Protein AF-A0A8T5AMZ6-F1 (afdb_monomer_lite)

Radius of gyration: 29.77 Å; chains: 1; bounding box: 49×39×86 Å

Structure (mmCIF, N/CA/C/O backbone):
data_AF-A0A8T5AMZ6-F1
#
_entry.id   AF-A0A8T5AMZ6-F1
#
loop_
_atom_site.group_PDB
_atom_site.id
_atom_site.type_symbol
_atom_site.label_atom_id
_atom_site.label_alt_id
_atom_site.label_comp_id
_atom_site.label_asym_id
_atom_site.label_entity_id
_atom_site.label_seq_id
_atom_site.pdbx_PDB_ins_code
_atom_site.Cartn_x
_atom_site.Cartn_y
_atom_site.Cartn_z
_atom_site.occupancy
_atom_site.B_iso_or_equiv
_atom_site.auth_seq_id
_atom_site.auth_comp_id
_atom_site.auth_asym_id
_atom_site.auth_atom_id
_atom_site.pdbx_PDB_model_num
ATOM 1 N N . MET A 1 1 ? -10.760 -28.603 8.103 1.00 40.19 1 MET A N 1
ATOM 2 C CA . MET A 1 1 ? -10.916 -27.131 8.075 1.00 40.19 1 MET A CA 1
ATOM 3 C C . MET A 1 1 ? -9.890 -26.556 7.105 1.00 40.19 1 MET A C 1
ATOM 5 O O . MET A 1 1 ? -8.742 -26.360 7.480 1.00 40.19 1 MET A O 1
ATOM 9 N N . THR A 1 2 ? -10.247 -26.360 5.837 1.00 45.84 2 THR A N 1
ATOM 10 C CA . THR A 1 2 ? -9.345 -25.751 4.847 1.00 45.84 2 THR A CA 1
ATOM 11 C C . THR A 1 2 ? -9.353 -24.241 5.053 1.00 45.84 2 THR A C 1
ATOM 13 O O . THR A 1 2 ? -10.217 -23.537 4.534 1.00 45.84 2 THR A O 1
ATOM 16 N N . LYS A 1 3 ? -8.425 -23.744 5.878 1.00 55.09 3 LYS A N 1
ATOM 17 C CA . LYS A 1 3 ? -8.148 -22.310 6.008 1.00 55.09 3 LYS A CA 1
ATOM 18 C C . LYS A 1 3 ? -7.871 -21.779 4.601 1.00 55.09 3 LYS A C 1
ATOM 20 O O . LYS A 1 3 ? -6.942 -22.251 3.951 1.00 55.09 3 LYS A O 1
ATOM 25 N N . ALA A 1 4 ? -8.702 -20.861 4.114 1.00 57.88 4 ALA A N 1
ATOM 26 C CA . ALA A 1 4 ? -8.501 -2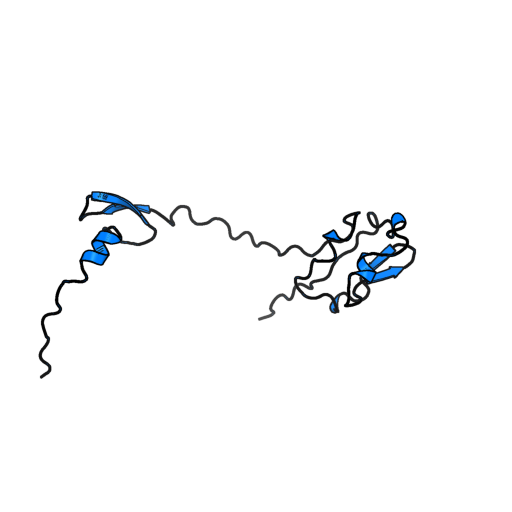0.225 2.821 1.00 57.88 4 ALA A CA 1
ATOM 27 C C . ALA A 1 4 ? -7.203 -19.404 2.876 1.00 57.88 4 ALA A C 1
ATOM 29 O O . ALA A 1 4 ? -7.184 -18.264 3.335 1.00 57.88 4 ALA A O 1
ATOM 30 N N . CYS A 1 5 ? -6.090 -20.014 2.472 1.00 59.44 5 CYS A N 1
ATOM 31 C CA . CYS A 1 5 ? -4.843 -19.316 2.210 1.00 59.44 5 CYS A CA 1
ATOM 32 C C . CYS A 1 5 ? -4.995 -18.614 0.862 1.00 59.44 5 CYS A C 1
ATOM 34 O O . CYS A 1 5 ? -4.591 -19.145 -0.170 1.00 59.44 5 CYS A O 1
ATOM 36 N N . THR A 1 6 ? -5.629 -17.442 0.859 1.00 69.38 6 THR A N 1
ATOM 37 C CA . THR A 1 6 ? -5.620 -16.579 -0.322 1.00 69.38 6 THR A CA 1
ATOM 38 C C . THR A 1 6 ? -4.165 -16.255 -0.646 1.00 69.38 6 THR A C 1
ATOM 40 O O . THR A 1 6 ? -3.455 -15.747 0.229 1.00 69.38 6 THR A O 1
ATOM 43 N N . PRO A 1 7 ? -3.686 -16.570 -1.856 1.00 77.38 7 PRO A N 1
ATOM 44 C CA . PRO A 1 7 ? -2.291 -16.364 -2.175 1.00 77.38 7 PRO A CA 1
ATOM 45 C C . PRO A 1 7 ? -2.011 -14.858 -2.260 1.00 77.38 7 PRO A C 1
ATOM 47 O O . PRO A 1 7 ? -2.726 -14.110 -2.928 1.00 77.38 7 PRO A O 1
ATOM 50 N N . TRP A 1 8 ? -0.987 -14.413 -1.534 1.00 87.25 8 TRP A N 1
ATOM 51 C CA . TRP A 1 8 ? -0.577 -13.015 -1.481 1.00 87.25 8 TRP A CA 1
ATOM 52 C C . TRP A 1 8 ? 0.598 -12.784 -2.423 1.00 87.25 8 TRP A C 1
ATOM 54 O O . TRP A 1 8 ? 1.710 -13.243 -2.172 1.00 87.25 8 TRP A O 1
ATOM 64 N N . TYR A 1 9 ? 0.356 -12.066 -3.512 1.00 91.06 9 TYR A N 1
ATOM 65 C CA . TYR A 1 9 ? 1.398 -11.616 -4.426 1.00 91.06 9 TYR A CA 1
ATOM 66 C C . TYR A 1 9 ? 0.901 -10.406 -5.229 1.00 91.06 9 TYR A C 1
ATOM 68 O O . TYR A 1 9 ? -0.307 -10.248 -5.429 1.00 91.06 9 TYR A O 1
ATOM 76 N N . PRO A 1 10 ? 1.805 -9.526 -5.685 1.00 92.56 10 PRO A N 1
ATOM 77 C CA . PRO A 1 10 ? 1.439 -8.408 -6.543 1.00 92.56 10 PRO A CA 1
ATOM 78 C C . PRO A 1 10 ? 0.988 -8.904 -7.918 1.00 92.56 10 PRO A C 1
ATOM 80 O O . PRO A 1 10 ? 1.484 -9.904 -8.419 1.00 92.56 10 PRO A O 1
ATOM 83 N N . THR A 1 11 ? 0.110 -8.157 -8.573 1.00 92.50 11 THR A N 1
ATOM 84 C CA . THR A 1 11 ? -0.208 -8.292 -9.999 1.00 92.50 11 THR A CA 1
ATOM 85 C C . THR A 1 11 ? 0.321 -7.066 -10.734 1.00 92.50 11 THR A C 1
ATOM 87 O O . THR A 1 11 ? 0.146 -5.943 -10.256 1.00 92.50 11 THR A O 1
ATOM 90 N N . ILE A 1 12 ? 0.975 -7.268 -11.882 1.00 93.06 12 ILE A N 1
ATOM 91 C CA . ILE A 1 12 ? 1.455 -6.175 -12.737 1.00 93.06 12 ILE A CA 1
ATOM 92 C C . ILE A 1 12 ? 0.537 -6.038 -13.947 1.00 93.06 12 ILE A C 1
ATOM 94 O O . ILE A 1 12 ? 0.339 -6.995 -14.690 1.00 93.06 12 ILE A O 1
ATOM 98 N N . PHE A 1 13 ? 0.032 -4.828 -14.174 1.00 92.69 13 PHE A N 1
ATOM 99 C CA . PHE A 1 13 ? -0.734 -4.483 -15.365 1.00 92.69 13 PHE A CA 1
ATOM 100 C C . PHE A 1 13 ? 0.202 -4.025 -16.494 1.00 92.69 13 PHE A C 1
ATOM 102 O O . PHE A 1 13 ? 0.766 -2.925 -16.406 1.00 92.69 13 PHE A O 1
ATOM 109 N N . PRO A 1 14 ? 0.360 -4.816 -17.572 1.00 89.50 14 PRO A N 1
ATOM 110 C CA . PRO A 1 14 ? 1.277 -4.489 -18.664 1.00 89.50 14 PRO A CA 1
ATOM 111 C C . PRO A 1 14 ? 0.876 -3.210 -19.406 1.00 89.50 14 PRO A C 1
ATOM 113 O O . PRO A 1 14 ? 1.760 -2.506 -19.888 1.00 89.50 14 PRO A O 1
ATOM 116 N N . GLU A 1 15 ? -0.415 -2.870 -19.425 1.00 90.81 15 GLU A N 1
ATOM 117 C CA . GLU A 1 15 ? -0.955 -1.644 -20.035 1.00 90.81 15 GLU A CA 1
ATOM 118 C C . GLU A 1 15 ? -0.420 -0.366 -19.378 1.00 90.81 15 GLU A C 1
ATOM 120 O O . GLU A 1 15 ? -0.192 0.648 -20.031 1.00 90.81 15 GLU A O 1
ATOM 125 N N . LYS A 1 16 ? -0.196 -0.413 -18.060 1.00 90.81 16 LYS A N 1
ATOM 126 C CA . LYS A 1 16 ? 0.306 0.728 -17.281 1.00 90.81 16 LYS A CA 1
ATOM 127 C C . LYS A 1 16 ? 1.822 0.699 -17.119 1.00 90.81 16 LYS A C 1
ATOM 129 O O . LYS A 1 16 ? 2.424 1.724 -16.813 1.00 90.81 16 LYS A O 1
ATOM 134 N N . CYS A 1 17 ? 2.440 -0.470 -17.269 1.00 92.06 17 CYS A N 1
ATOM 135 C CA . CYS A 1 17 ? 3.878 -0.633 -17.124 1.00 92.06 17 CYS A CA 1
ATOM 136 C C . CYS A 1 17 ? 4.604 -0.085 -18.360 1.00 92.06 17 CYS A C 1
ATOM 138 O O . CYS A 1 17 ? 4.573 -0.680 -19.439 1.00 92.06 17 CYS A O 1
ATOM 140 N N . ASP A 1 18 ? 5.303 1.029 -18.173 1.00 90.75 18 ASP A N 1
ATOM 141 C CA . ASP A 1 18 ? 6.166 1.673 -19.169 1.00 90.75 18 ASP A CA 1
ATOM 142 C C . ASP A 1 18 ? 7.625 1.196 -19.094 1.00 90.75 18 ASP A C 1
ATOM 144 O O . ASP A 1 18 ? 8.505 1.810 -19.689 1.00 90.75 18 ASP A O 1
ATOM 148 N N . GLY A 1 19 ? 7.901 0.145 -18.316 1.00 89.38 19 GLY A N 1
ATOM 149 C CA . GLY A 1 19 ? 9.250 -0.392 -18.157 1.00 89.38 19 GLY A CA 1
ATOM 150 C C . GLY A 1 19 ? 10.199 0.451 -17.319 1.00 89.38 19 GLY A C 1
ATOM 151 O O . GLY A 1 19 ? 11.393 0.168 -17.318 1.00 89.38 19 GLY A O 1
ATOM 152 N N . CYS A 1 20 ? 9.705 1.485 -16.624 1.00 88.88 20 CYS A N 1
ATOM 153 C CA . CYS A 1 20 ? 10.555 2.467 -15.948 1.00 88.88 20 CYS A CA 1
ATOM 154 C C . CYS A 1 20 ? 11.608 3.084 -16.894 1.00 88.88 20 CYS A C 1
ATOM 156 O O . CYS A 1 20 ? 12.715 3.397 -16.456 1.00 88.88 20 CYS A O 1
ATOM 158 N N . THR A 1 21 ? 11.261 3.293 -18.171 1.00 83.12 21 THR A N 1
ATOM 159 C CA . THR A 1 21 ? 12.153 3.872 -19.199 1.00 83.12 21 THR A CA 1
ATOM 160 C C . THR A 1 21 ? 12.774 5.201 -18.771 1.00 83.12 21 THR A C 1
ATOM 162 O O . THR A 1 21 ? 13.934 5.461 -19.068 1.00 83.12 21 THR A O 1
ATOM 165 N N . THR A 1 22 ? 12.050 6.006 -17.992 1.00 82.62 22 THR A N 1
ATOM 166 C CA . THR A 1 22 ? 12.530 7.282 -17.433 1.00 82.62 22 THR A CA 1
ATOM 167 C C . THR A 1 22 ? 13.696 7.129 -16.453 1.00 82.62 22 THR A C 1
ATOM 169 O O . THR A 1 22 ? 14.498 8.044 -16.304 1.00 82.62 22 THR A O 1
ATOM 172 N N . TYR A 1 23 ? 13.789 5.996 -15.757 1.00 80.69 23 TYR A N 1
ATOM 173 C CA . TYR A 1 23 ? 14.758 5.775 -14.681 1.00 80.69 23 TYR A CA 1
ATOM 174 C C . TYR A 1 23 ? 15.881 4.814 -15.080 1.00 80.69 23 TYR A C 1
ATOM 176 O O . TYR A 1 23 ? 16.737 4.504 -14.256 1.00 80.69 23 TYR A O 1
ATOM 184 N N . GLY A 1 24 ? 15.866 4.308 -16.317 1.00 80.69 24 GLY A N 1
ATOM 185 C CA . GLY A 1 24 ? 16.844 3.356 -16.852 1.00 80.69 24 GLY A CA 1
ATOM 186 C C . GLY A 1 24 ? 16.768 1.947 -16.252 1.00 80.69 24 GLY A C 1
ATOM 187 O O . GLY A 1 24 ? 17.197 0.992 -16.894 1.00 80.69 24 GLY A O 1
ATOM 188 N N . LYS A 1 25 ? 16.196 1.791 -15.051 1.00 83.75 25 LYS A N 1
ATOM 189 C CA . LYS A 1 25 ? 16.041 0.514 -14.354 1.00 83.75 25 LYS A CA 1
ATOM 190 C C . LYS A 1 25 ? 14.646 0.333 -13.745 1.00 83.75 25 LYS A C 1
ATOM 192 O O . LYS A 1 25 ? 14.026 1.303 -13.292 1.00 83.75 25 LYS A O 1
ATOM 197 N N . PRO A 1 26 ? 14.149 -0.915 -13.673 1.00 88.06 26 PRO A N 1
ATOM 198 C CA . PRO A 1 26 ? 12.881 -1.229 -13.029 1.00 88.06 26 PRO A CA 1
ATOM 199 C C . PRO A 1 26 ? 12.989 -1.100 -11.503 1.00 88.06 26 PRO A C 1
ATOM 201 O O . PRO A 1 26 ? 13.432 -2.016 -10.811 1.00 88.06 26 PRO A O 1
ATOM 204 N N . ARG A 1 27 ? 12.503 0.021 -10.955 1.00 89.94 27 ARG A N 1
ATOM 205 C CA . ARG A 1 27 ? 12.537 0.296 -9.505 1.00 89.94 27 ARG A CA 1
ATOM 206 C C . ARG A 1 27 ? 11.862 -0.771 -8.649 1.00 89.94 27 ARG A C 1
ATOM 208 O O . ARG A 1 27 ? 12.292 -1.013 -7.534 1.00 89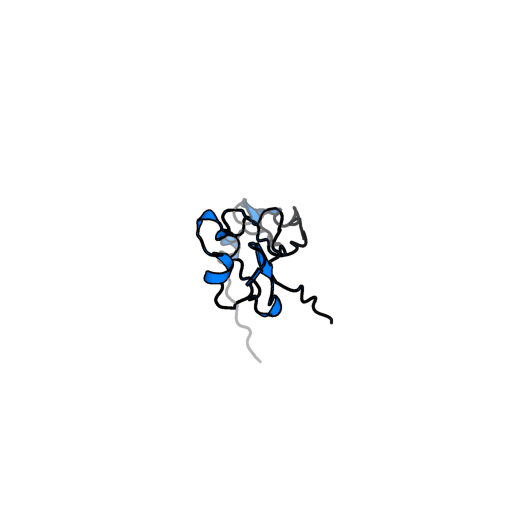.94 27 ARG A O 1
ATOM 215 N N . CYS A 1 28 ? 10.811 -1.413 -9.156 1.00 91.50 28 CYS A N 1
ATOM 216 C CA . CYS A 1 28 ? 10.137 -2.500 -8.444 1.00 91.50 28 CYS A CA 1
ATOM 217 C C . CYS A 1 28 ? 11.036 -3.730 -8.245 1.00 91.50 28 CYS A C 1
ATOM 219 O O . CYS A 1 28 ? 10.931 -4.389 -7.213 1.00 91.50 28 CYS A O 1
ATOM 221 N N . VAL A 1 29 ? 11.928 -4.009 -9.201 1.00 91.19 29 VAL A N 1
ATOM 222 C CA . VAL A 1 29 ? 12.903 -5.104 -9.122 1.00 91.19 29 VAL A CA 1
ATOM 223 C C . VAL A 1 29 ? 14.030 -4.726 -8.163 1.00 91.19 29 VAL A C 1
ATOM 225 O O . VAL A 1 29 ? 14.330 -5.509 -7.273 1.00 91.19 29 VAL A O 1
ATOM 228 N N . GLU A 1 30 ? 14.597 -3.519 -8.280 1.00 91.69 30 GLU A N 1
ATOM 229 C CA . GLU A 1 30 ? 15.678 -3.066 -7.384 1.00 91.69 30 GLU A CA 1
ATOM 230 C C . GLU A 1 30 ? 15.215 -2.905 -5.930 1.00 91.69 30 GLU A C 1
ATOM 232 O O . GLU A 1 30 ? 15.976 -3.156 -5.002 1.00 91.69 30 GLU A O 1
ATOM 237 N N . TYR A 1 31 ? 13.956 -2.517 -5.720 1.00 91.44 31 TYR A N 1
ATOM 238 C CA . TYR A 1 31 ? 13.401 -2.322 -4.385 1.00 91.44 31 TYR A CA 1
ATOM 239 C C . TYR A 1 31 ? 13.075 -3.637 -3.664 1.00 91.44 31 TYR A C 1
ATOM 241 O O . TYR A 1 31 ? 13.048 -3.671 -2.437 1.00 91.44 31 TYR A O 1
ATOM 249 N N . CYS A 1 32 ? 12.775 -4.719 -4.391 1.00 93.06 32 CYS A N 1
ATOM 250 C CA . CYS A 1 32 ? 12.320 -5.964 -3.779 1.00 93.06 32 CYS A CA 1
ATOM 251 C C . CYS A 1 32 ? 13.506 -6.890 -3.445 1.00 93.06 32 CYS A C 1
ATOM 253 O O . CYS A 1 32 ? 14.017 -7.551 -4.349 1.00 93.06 32 CYS A O 1
ATOM 255 N N . PRO A 1 33 ? 13.891 -7.057 -2.163 1.00 91.38 33 PRO A N 1
ATOM 256 C CA . PRO A 1 33 ? 15.024 -7.914 -1.792 1.00 91.38 33 PRO A CA 1
ATOM 257 C C . PRO A 1 33 ? 14.756 -9.407 -2.036 1.00 91.38 33 PRO A C 1
ATOM 259 O O . PRO A 1 33 ? 15.680 -10.208 -2.114 1.00 91.38 33 PRO A O 1
ATOM 262 N N . ASN A 1 34 ? 13.483 -9.790 -2.167 1.00 92.19 34 ASN A N 1
ATOM 263 C CA . ASN A 1 34 ? 13.058 -11.176 -2.356 1.00 92.19 34 ASN A CA 1
ATOM 264 C C . ASN A 1 34 ? 13.018 -11.607 -3.832 1.00 92.19 34 ASN A C 1
ATOM 266 O O . ASN A 1 34 ? 12.574 -12.718 -4.129 1.00 92.19 34 ASN A O 1
ATOM 270 N N . SER A 1 35 ? 13.435 -10.738 -4.762 1.00 92.12 35 SER A N 1
ATOM 271 C CA . SER A 1 35 ? 13.466 -11.016 -6.206 1.00 92.12 35 SER A CA 1
ATOM 272 C C . SER A 1 35 ? 12.146 -11.602 -6.733 1.00 92.12 35 SER A C 1
ATOM 274 O O . SER A 1 35 ? 12.117 -12.579 -7.488 1.00 92.12 35 SER A O 1
ATOM 276 N N . VAL A 1 36 ? 11.028 -11.018 -6.283 1.00 94.31 36 VAL A N 1
ATOM 277 C CA . VAL A 1 36 ? 9.663 -11.394 -6.701 1.00 94.31 36 VAL A CA 1
ATOM 278 C C . VAL A 1 36 ? 9.430 -11.035 -8.169 1.00 94.31 36 VAL A C 1
ATOM 280 O O . VAL A 1 36 ? 8.748 -11.761 -8.894 1.00 94.31 36 VAL A O 1
ATOM 283 N N . PHE A 1 37 ? 10.018 -9.922 -8.606 1.00 94.00 37 PHE A N 1
ATOM 284 C CA . PHE A 1 37 ? 9.864 -9.381 -9.947 1.00 94.00 37 PHE A CA 1
ATOM 285 C C . PHE A 1 37 ? 11.026 -9.780 -10.861 1.00 94.00 37 PHE A C 1
ATOM 287 O O . PHE A 1 37 ? 12.176 -9.827 -10.430 1.00 94.00 37 PHE A O 1
ATOM 294 N N . ALA A 1 38 ? 10.720 -9.999 -12.135 1.00 91.81 38 ALA A N 1
ATOM 295 C CA . ALA A 1 38 ? 11.679 -10.101 -13.228 1.00 91.81 38 ALA A CA 1
ATOM 296 C C . ALA A 1 38 ? 11.404 -9.004 -14.259 1.00 91.81 38 ALA A C 1
ATOM 298 O O . ALA A 1 38 ? 10.309 -8.440 -14.310 1.00 91.81 38 ALA A O 1
ATOM 299 N N . PHE A 1 39 ? 12.396 -8.701 -15.089 1.00 91.12 39 PHE A N 1
ATOM 300 C CA . PHE A 1 39 ? 12.271 -7.723 -16.162 1.00 91.12 39 PHE A CA 1
ATOM 301 C C . PHE A 1 39 ? 12.493 -8.409 -17.504 1.00 91.12 39 PHE A C 1
ATOM 303 O O . PHE A 1 39 ? 13.555 -8.978 -17.741 1.00 91.12 39 PHE A O 1
ATOM 310 N N . MET A 1 40 ? 11.482 -8.374 -18.369 1.00 88.44 40 MET A N 1
ATOM 311 C CA . MET A 1 40 ? 11.511 -8.996 -19.691 1.00 88.44 40 MET A CA 1
ATOM 312 C C . MET A 1 40 ? 10.775 -8.112 -20.689 1.00 88.44 40 MET A C 1
ATOM 314 O O . MET A 1 40 ? 9.729 -7.550 -20.371 1.00 88.44 40 MET A O 1
ATOM 318 N N . ASN A 1 41 ? 11.304 -8.003 -21.909 1.00 86.50 41 ASN A N 1
ATOM 319 C CA . ASN A 1 41 ? 10.689 -7.243 -23.005 1.00 86.50 41 ASN A CA 1
ATOM 320 C C . ASN A 1 41 ? 10.314 -5.802 -22.616 1.00 86.50 41 ASN A C 1
ATOM 322 O O . ASN A 1 41 ? 9.253 -5.298 -22.980 1.00 86.50 41 ASN A O 1
ATOM 326 N N . GLY A 1 42 ? 11.164 -5.149 -21.816 1.00 87.12 42 GLY A N 1
ATOM 327 C CA . GLY A 1 42 ? 10.921 -3.781 -21.366 1.00 87.12 42 GLY A CA 1
ATOM 328 C C . GLY A 1 42 ? 9.779 -3.640 -20.354 1.00 87.12 42 GLY A C 1
ATOM 329 O O . GLY A 1 42 ? 9.320 -2.527 -20.132 1.00 87.12 42 GLY A O 1
ATOM 330 N N . LYS A 1 43 ? 9.286 -4.724 -19.746 1.00 90.44 43 LYS A N 1
ATOM 331 C CA . LYS A 1 43 ? 8.218 -4.692 -18.737 1.00 90.44 43 LYS A CA 1
ATOM 332 C C . LYS A 1 43 ? 8.588 -5.534 -17.520 1.00 90.44 43 LYS A C 1
ATOM 334 O O . LYS A 1 43 ? 9.338 -6.506 -17.603 1.00 90.44 43 LYS A O 1
ATOM 339 N N . ALA A 1 44 ? 8.050 -5.143 -16.369 1.00 91.81 44 ALA A N 1
ATOM 340 C CA . ALA A 1 44 ? 8.169 -5.930 -15.151 1.00 91.81 44 ALA A CA 1
ATOM 341 C C . ALA A 1 44 ? 7.126 -7.061 -15.150 1.00 91.81 44 ALA A C 1
ATOM 343 O O . ALA A 1 44 ? 5.979 -6.859 -15.548 1.00 91.81 44 ALA A O 1
ATOM 344 N N . LEU A 1 45 ? 7.527 -8.238 -14.682 1.00 92.44 45 LEU A N 1
ATOM 345 C CA . LEU A 1 45 ? 6.700 -9.434 -14.537 1.00 92.44 45 LEU A CA 1
ATOM 346 C C . LEU A 1 45 ? 6.899 -10.021 -13.141 1.00 92.44 45 LEU A C 1
ATOM 348 O O . LEU A 1 45 ? 7.935 -9.821 -12.512 1.00 92.44 45 LEU A O 1
ATOM 352 N N . VAL A 1 46 ? 5.912 -10.762 -12.650 1.00 93.00 46 VAL A N 1
ATOM 353 C CA . VAL A 1 46 ? 5.998 -11.452 -11.357 1.00 93.00 46 VAL A CA 1
ATOM 354 C C . VAL A 1 46 ? 6.523 -12.859 -11.612 1.00 93.00 46 VAL A C 1
ATOM 356 O O . VAL A 1 46 ? 5.779 -13.719 -12.070 1.00 93.00 46 VAL A O 1
ATOM 359 N N . ALA A 1 47 ? 7.813 -13.081 -11.361 1.00 92.88 47 ALA A N 1
ATOM 360 C CA . ALA A 1 47 ? 8.466 -14.366 -11.615 1.00 92.88 47 ALA A CA 1
ATOM 361 C C . ALA A 1 47 ? 8.349 -15.326 -10.428 1.00 92.88 47 ALA A C 1
ATOM 363 O O . ALA A 1 47 ? 8.160 -16.523 -10.614 1.00 92.88 47 ALA A O 1
ATOM 364 N N . ASN A 1 48 ? 8.442 -14.801 -9.202 1.00 91.88 48 ASN A N 1
ATOM 365 C CA . ASN A 1 48 ? 8.445 -15.603 -7.980 1.00 91.88 48 ASN A CA 1
ATOM 366 C C . ASN A 1 48 ? 7.353 -15.127 -7.009 1.00 91.88 48 ASN A C 1
ATOM 368 O O . ASN A 1 48 ? 7.678 -14.527 -5.979 1.00 91.88 48 ASN A O 1
ATOM 372 N N . PRO A 1 49 ? 6.061 -15.388 -7.288 1.00 90.50 49 PRO A N 1
ATOM 373 C CA . PRO A 1 49 ? 4.967 -14.946 -6.419 1.00 90.50 49 PRO A CA 1
ATOM 374 C C . PRO A 1 49 ? 5.087 -15.517 -4.998 1.00 90.50 49 PRO A C 1
ATOM 376 O O . PRO A 1 49 ? 4.813 -14.816 -4.031 1.00 90.50 49 PRO A O 1
ATOM 379 N N . HIS A 1 50 ? 5.598 -16.743 -4.851 1.00 89.94 50 HIS A N 1
ATOM 380 C CA . HIS A 1 50 ? 5.782 -17.412 -3.555 1.00 89.94 50 HIS A CA 1
ATOM 381 C C . HIS A 1 50 ? 6.828 -16.760 -2.639 1.00 89.94 50 HIS A C 1
ATOM 383 O O . HIS A 1 50 ? 6.826 -17.015 -1.439 1.00 89.94 50 HIS A O 1
ATOM 389 N N . LYS A 1 51 ? 7.726 -15.929 -3.185 1.00 91.12 51 LYS A N 1
ATOM 390 C CA . LYS A 1 51 ? 8.716 -15.177 -2.397 1.00 91.12 51 LYS A CA 1
ATOM 391 C C . LYS A 1 51 ? 8.161 -13.850 -1.870 1.00 91.12 51 LYS A C 1
ATOM 393 O O . LYS A 1 51 ? 8.856 -13.132 -1.152 1.00 91.12 51 LYS A O 1
ATOM 398 N N . CYS A 1 52 ? 6.935 -13.486 -2.247 1.00 91.75 52 CYS A N 1
ATOM 399 C CA . CYS A 1 52 ? 6.293 -12.289 -1.735 1.00 91.75 52 CYS A CA 1
ATOM 400 C C . CYS A 1 52 ? 5.875 -12.507 -0.278 1.00 91.75 52 CYS A C 1
ATOM 402 O O . CYS A 1 52 ? 5.160 -13.452 0.041 1.00 91.75 52 CYS A O 1
ATOM 404 N N . VAL A 1 53 ? 6.324 -11.622 0.611 1.00 90.19 53 VAL A N 1
ATOM 405 C CA . VAL A 1 53 ? 5.955 -11.675 2.028 1.00 90.19 53 VAL A CA 1
ATOM 406 C C . VAL A 1 53 ? 4.491 -11.268 2.182 1.00 90.19 53 VAL A C 1
ATOM 408 O O . VAL A 1 53 ? 4.101 -10.186 1.737 1.00 90.19 53 VAL A O 1
ATOM 411 N N . ASN A 1 54 ? 3.696 -12.114 2.840 1.00 88.56 54 ASN A N 1
ATOM 412 C CA . ASN A 1 54 ? 2.285 -11.846 3.122 1.00 88.56 54 ASN A CA 1
ATOM 413 C C . ASN A 1 54 ? 2.113 -10.491 3.828 1.00 88.56 54 ASN A C 1
ATOM 415 O O . ASN A 1 54 ? 2.698 -10.257 4.883 1.00 88.56 54 ASN A O 1
ATOM 419 N N . GLY A 1 55 ? 1.304 -9.603 3.250 1.00 85.44 55 GLY A N 1
ATOM 420 C CA . GLY A 1 55 ? 1.042 -8.257 3.772 1.00 85.44 55 GLY A CA 1
ATOM 421 C C . GLY A 1 55 ? 2.049 -7.180 3.349 1.00 85.44 55 GLY A C 1
ATOM 422 O O . GLY A 1 55 ? 1.804 -6.001 3.587 1.00 85.44 55 GLY A O 1
ATOM 423 N N . CYS A 1 56 ? 3.156 -7.531 2.688 1.00 90.81 56 CYS A N 1
ATOM 424 C CA . CYS A 1 56 ? 4.093 -6.538 2.166 1.00 90.81 56 CYS A CA 1
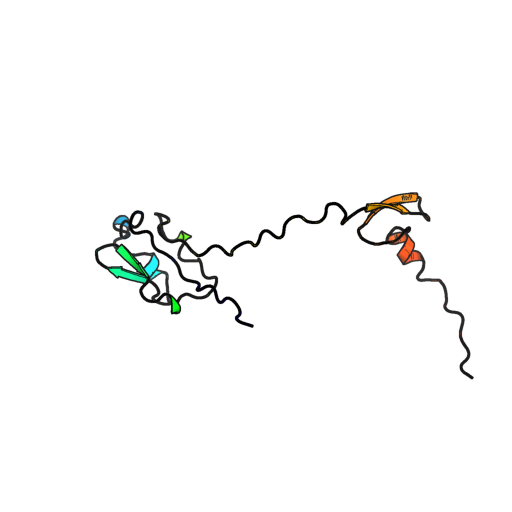ATOM 425 C C . CYS A 1 56 ? 3.526 -5.875 0.901 1.00 90.81 56 CYS A C 1
ATOM 427 O O . CYS A 1 56 ? 3.374 -6.537 -0.124 1.00 90.81 56 CYS A O 1
ATOM 429 N N . THR A 1 57 ? 3.249 -4.570 0.967 1.00 91.69 57 THR A N 1
ATOM 430 C CA . THR A 1 57 ? 2.778 -3.731 -0.157 1.00 91.69 57 THR A CA 1
ATOM 431 C C . THR A 1 57 ? 3.789 -2.659 -0.561 1.00 91.69 57 THR A C 1
ATOM 433 O O . THR A 1 57 ? 3.496 -1.774 -1.360 1.00 91.69 57 THR A O 1
ATOM 436 N N . ALA A 1 58 ? 5.010 -2.728 -0.034 1.00 91.75 58 ALA A N 1
ATOM 437 C CA . ALA A 1 58 ? 5.968 -1.632 -0.108 1.00 91.75 58 ALA A CA 1
ATOM 438 C C . ALA A 1 58 ? 6.404 -1.270 -1.544 1.00 91.75 58 ALA A C 1
ATOM 440 O O . ALA A 1 58 ? 6.779 -0.132 -1.802 1.00 91.75 58 ALA A O 1
ATOM 441 N N . CYS A 1 59 ? 6.301 -2.199 -2.503 1.00 92.44 59 CYS A N 1
ATOM 442 C CA . CYS A 1 59 ? 6.597 -1.934 -3.914 1.00 92.44 59 CYS A CA 1
ATOM 443 C C . CYS A 1 59 ? 5.461 -1.231 -4.685 1.00 92.44 59 CYS A C 1
ATOM 445 O O . CYS A 1 59 ? 5.726 -0.663 -5.743 1.00 92.44 59 CYS A O 1
ATOM 447 N N . GLU A 1 60 ? 4.221 -1.232 -4.184 1.00 91.50 60 GLU A N 1
ATOM 448 C CA . GLU A 1 60 ? 3.076 -0.558 -4.817 1.00 91.50 60 GLU A CA 1
ATOM 449 C C . GLU A 1 60 ? 3.296 0.957 -4.996 1.00 91.50 60 GLU A C 1
ATOM 451 O O . GLU A 1 60 ? 3.219 1.425 -6.137 1.00 91.50 60 GLU A O 1
ATOM 456 N N . PRO A 1 61 ? 3.642 1.736 -3.946 1.00 92.25 61 PRO A N 1
ATOM 457 C CA . PRO A 1 61 ? 3.866 3.178 -4.083 1.00 92.25 61 PRO A CA 1
ATOM 458 C C . PRO A 1 61 ? 5.142 3.536 -4.859 1.00 92.25 61 PRO A C 1
ATOM 460 O O . PRO A 1 61 ? 5.269 4.660 -5.338 1.00 92.25 61 PRO A O 1
ATOM 463 N N . ILE A 1 62 ? 6.085 2.600 -5.012 1.00 91.69 62 ILE A N 1
ATOM 464 C CA . ILE A 1 62 ? 7.345 2.820 -5.743 1.00 91.69 62 ILE A CA 1
ATOM 465 C C . ILE A 1 62 ? 7.104 2.934 -7.255 1.00 91.69 62 ILE A C 1
ATOM 467 O O . ILE A 1 62 ? 7.875 3.577 -7.973 1.00 91.69 62 ILE A O 1
ATOM 471 N N . CYS A 1 63 ? 6.028 2.325 -7.760 1.00 91.56 63 CYS A N 1
ATOM 472 C CA . CYS A 1 63 ? 5.668 2.414 -9.167 1.00 91.56 63 CYS A CA 1
ATOM 473 C C . CYS A 1 63 ? 4.988 3.758 -9.472 1.00 91.56 63 CYS A C 1
ATOM 475 O O . CYS A 1 63 ? 3.817 3.963 -9.155 1.00 91.56 63 CYS A O 1
ATOM 477 N N . HIS A 1 64 ? 5.686 4.646 -10.185 1.00 89.69 64 HIS A N 1
ATOM 478 C CA . HIS A 1 64 ? 5.165 5.947 -10.637 1.00 89.69 64 HIS A CA 1
ATOM 479 C C . HIS A 1 64 ? 3.886 5.824 -11.478 1.00 89.69 64 HIS A C 1
ATOM 481 O O . HIS A 1 64 ? 2.989 6.655 -11.364 1.00 89.69 64 HIS A O 1
ATOM 487 N N . LYS A 1 65 ? 3.770 4.768 -12.293 1.00 91.94 65 LYS A N 1
ATOM 488 C CA . LYS A 1 65 ? 2.574 4.483 -13.105 1.00 91.94 65 LYS A CA 1
ATOM 489 C C . LYS A 1 65 ? 1.466 3.743 -12.360 1.00 91.94 65 LYS A C 1
ATOM 491 O O . LYS A 1 65 ? 0.416 3.497 -12.952 1.00 91.94 65 LYS A O 1
ATOM 496 N N . LYS A 1 66 ? 1.681 3.360 -11.095 1.00 92.12 66 LYS A N 1
ATOM 497 C CA . LYS A 1 66 ? 0.736 2.543 -10.311 1.00 92.12 66 LYS A CA 1
ATOM 498 C C . LYS A 1 66 ? 0.283 1.292 -11.083 1.00 92.12 66 LYS A C 1
ATOM 500 O O . LYS A 1 66 ? -0.901 0.968 -11.150 1.00 92.12 66 LYS A O 1
ATOM 505 N N . ALA A 1 67 ? 1.241 0.625 -11.729 1.00 93.50 67 ALA A N 1
ATOM 506 C CA . ALA A 1 67 ? 1.009 -0.591 -12.508 1.00 93.50 67 ALA A CA 1
ATOM 507 C C . ALA A 1 67 ? 0.947 -1.855 -11.634 1.00 93.50 67 ALA A C 1
ATOM 509 O O . ALA A 1 67 ? 0.566 -2.911 -12.126 1.00 93.50 67 ALA A O 1
ATOM 510 N N . ILE A 1 68 ? 1.338 -1.750 -10.362 1.00 93.25 68 ILE A N 1
ATOM 511 C CA . ILE A 1 68 ? 1.354 -2.844 -9.389 1.00 93.25 68 ILE A CA 1
ATOM 512 C C . ILE A 1 68 ? 0.081 -2.756 -8.550 1.00 93.25 68 ILE A C 1
ATOM 514 O O . ILE A 1 68 ? -0.303 -1.670 -8.121 1.00 93.25 68 ILE A O 1
ATOM 518 N N . THR A 1 69 ? -0.583 -3.881 -8.315 1.00 91.81 69 THR A N 1
ATOM 519 C CA . THR A 1 69 ? -1.763 -3.957 -7.446 1.00 91.81 69 THR A CA 1
ATOM 520 C C . THR A 1 69 ? -1.716 -5.223 -6.613 1.00 91.81 69 THR A C 1
ATOM 522 O O . THR A 1 69 ? -1.328 -6.280 -7.105 1.00 91.81 69 THR A O 1
ATOM 525 N N . PHE A 1 70 ? -2.122 -5.117 -5.354 1.00 91.50 70 PHE A N 1
ATOM 526 C CA . PHE A 1 70 ? -2.206 -6.248 -4.439 1.00 91.50 70 PHE A CA 1
ATOM 527 C C . PHE A 1 70 ? -3.643 -6.761 -4.302 1.00 91.50 70 PHE A C 1
ATOM 529 O O . PHE A 1 70 ? -4.594 -5.992 -4.496 1.00 91.50 70 PHE A O 1
ATOM 536 N N . PRO A 1 71 ? -3.829 -8.046 -3.946 1.00 86.81 71 PRO A N 1
ATOM 537 C CA . PRO A 1 71 ? -5.130 -8.537 -3.529 1.00 86.81 71 PRO A CA 1
ATOM 538 C C . PRO A 1 71 ? -5.591 -7.705 -2.333 1.00 86.81 71 PRO A C 1
ATOM 540 O O . PRO A 1 71 ? -4.942 -7.676 -1.286 1.00 86.81 71 PRO A O 1
ATOM 543 N N . LYS A 1 72 ? -6.710 -6.994 -2.491 1.00 76.75 72 LYS A N 1
ATOM 544 C CA . LYS A 1 72 ? -7.324 -6.301 -1.361 1.00 76.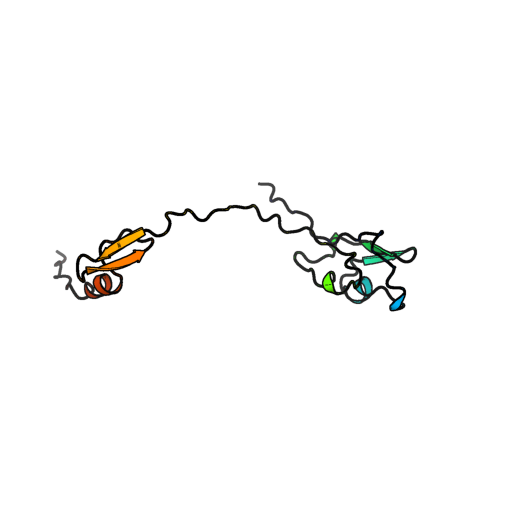75 72 LYS A CA 1
ATOM 545 C C . LYS A 1 72 ? -7.725 -7.368 -0.344 1.00 76.75 72 LYS A C 1
ATOM 547 O O . LYS A 1 72 ? -8.325 -8.368 -0.757 1.00 76.75 72 LYS A O 1
ATOM 552 N N . PRO A 1 73 ? -7.445 -7.174 0.959 1.00 65.81 73 PRO A N 1
ATOM 553 C CA . PRO A 1 73 ? -8.141 -7.932 1.979 1.00 65.81 73 PRO A CA 1
ATOM 554 C C . PRO A 1 73 ? -9.617 -7.801 1.642 1.00 65.81 73 PRO A C 1
ATOM 556 O O . PRO A 1 73 ? -10.122 -6.682 1.513 1.00 65.81 73 PRO A O 1
ATOM 559 N N . GLN A 1 74 ? -10.280 -8.924 1.383 1.00 61.06 74 GLN A N 1
ATOM 560 C CA . GLN A 1 74 ? -11.721 -8.902 1.253 1.00 61.06 74 GLN A CA 1
ATOM 561 C C . GLN A 1 74 ? -12.208 -8.468 2.628 1.00 61.06 74 GLN A C 1
ATOM 563 O O . GLN A 1 74 ? -12.213 -9.255 3.572 1.00 61.06 74 GLN A O 1
ATOM 568 N N . HIS A 1 75 ? -12.510 -7.177 2.763 1.00 54.72 75 HIS A N 1
ATOM 569 C CA . HIS A 1 75 ? -13.310 -6.680 3.856 1.00 54.72 75 HIS A CA 1
ATOM 570 C C . HIS A 1 75 ? -14.629 -7.408 3.661 1.00 54.72 75 HIS A C 1
ATOM 572 O O . HIS A 1 75 ? -15.462 -7.012 2.845 1.00 54.72 75 HIS A O 1
ATOM 578 N N . ILE A 1 76 ? -14.781 -8.544 4.341 1.00 55.34 76 ILE A N 1
ATOM 579 C CA . ILE A 1 76 ? -16.102 -9.065 4.612 1.00 55.34 76 ILE A CA 1
ATOM 580 C C . ILE A 1 76 ? -16.757 -7.881 5.305 1.00 55.34 76 ILE A C 1
ATOM 582 O O . ILE A 1 76 ? -16.334 -7.480 6.391 1.00 55.34 76 ILE A O 1
ATOM 586 N N . PHE A 1 77 ? -17.685 -7.230 4.611 1.00 51.78 77 PHE A N 1
ATOM 587 C CA . PHE A 1 77 ? -18.535 -6.221 5.204 1.00 51.78 77 PHE A CA 1
ATOM 588 C C . PHE A 1 77 ? -19.392 -6.946 6.238 1.00 51.78 77 PHE A C 1
ATOM 590 O O . PHE A 1 77 ? -20.557 -7.247 6.012 1.00 51.78 77 PHE A O 1
ATOM 597 N N . THR A 1 78 ? -18.823 -7.260 7.396 1.00 50.34 78 THR A N 1
ATOM 598 C CA . THR A 1 78 ? -19.614 -7.390 8.603 1.00 50.34 78 THR A CA 1
ATOM 599 C C . THR A 1 78 ? -19.928 -5.960 9.001 1.00 50.34 78 THR A C 1
ATOM 601 O O . THR A 1 78 ? -19.169 -5.289 9.697 1.00 50.34 78 THR A O 1
ATOM 604 N N . SER A 1 79 ? -20.997 -5.417 8.441 1.00 62.44 79 SER A N 1
ATOM 605 C CA . SER A 1 79 ? -21.555 -4.147 8.881 1.00 62.44 79 SER A CA 1
ATOM 606 C C . SER A 1 79 ? -23.075 -4.265 8.844 1.00 62.44 79 SER A C 1
ATOM 608 O O . SER A 1 79 ? -23.596 -4.837 7.889 1.00 62.44 79 SER A O 1
ATOM 610 N N . PRO A 1 80 ? -23.790 -3.747 9.857 1.00 51.12 80 PRO A N 1
ATOM 611 C CA . PRO A 1 80 ? -23.364 -2.641 10.708 1.00 51.12 80 PRO A CA 1
ATOM 612 C C . PRO A 1 80 ? -23.230 -3.019 12.191 1.00 51.12 80 PRO A C 1
ATOM 614 O O . PRO A 1 80 ? -23.831 -3.978 12.675 1.00 51.12 80 PRO A O 1
ATOM 617 N N . ALA A 1 81 ? -22.472 -2.210 12.934 1.00 59.84 81 ALA A N 1
ATOM 618 C CA . ALA A 1 81 ? -22.649 -2.098 14.376 1.00 59.84 81 ALA A CA 1
ATOM 619 C C . ALA A 1 81 ? -24.151 -1.946 14.664 1.00 59.84 81 ALA A C 1
ATOM 621 O O . ALA A 1 81 ? -24.809 -1.072 14.089 1.00 59.84 81 ALA A O 1
ATOM 622 N N . LYS A 1 82 ? -24.709 -2.842 15.485 1.00 57.28 82 LYS A N 1
ATOM 623 C CA . LYS A 1 82 ? -26.125 -2.784 15.856 1.00 57.28 82 LYS A CA 1
ATOM 624 C C . LYS A 1 82 ? -26.402 -1.397 16.437 1.00 57.28 82 LYS A C 1
ATOM 626 O O . LYS A 1 82 ? -25.709 -0.972 17.358 1.00 57.28 82 LYS A O 1
ATOM 631 N N . LYS A 1 83 ? -27.420 -0.712 15.909 1.00 56.97 83 LYS A N 1
ATOM 632 C CA . LYS A 1 83 ? -27.874 0.607 16.383 1.00 56.97 83 LYS A CA 1
ATOM 633 C C . LYS A 1 83 ? -28.330 0.606 17.857 1.00 56.97 83 LYS A C 1
ATOM 635 O O . LYS A 1 83 ? -28.487 1.680 18.417 1.00 56.97 83 LYS A O 1
ATOM 640 N N . ASP A 1 84 ? -28.443 -0.571 18.478 1.00 62.56 84 ASP A N 1
ATOM 641 C CA . ASP A 1 84 ? -28.874 -0.786 19.868 1.00 62.56 84 ASP A CA 1
ATOM 642 C C . ASP A 1 84 ? -27.740 -1.080 20.862 1.00 62.56 84 ASP A C 1
ATOM 644 O O . ASP A 1 84 ? -27.996 -1.531 21.974 1.00 62.56 84 ASP A O 1
ATOM 648 N N . LEU A 1 85 ? -26.469 -0.867 20.501 1.00 73.69 85 LEU A N 1
ATOM 649 C CA . LEU A 1 85 ? -25.383 -1.148 21.450 1.00 73.69 85 LEU A CA 1
ATOM 650 C C . LEU A 1 85 ? -25.368 -0.184 22.646 1.00 73.69 85 LEU A C 1
ATOM 652 O O . LEU A 1 85 ? -24.813 -0.529 23.679 1.00 73.69 85 LEU A O 1
ATOM 656 N N . LEU A 1 86 ? -25.940 1.015 22.510 1.00 82.69 86 LEU A N 1
ATOM 657 C CA . LEU A 1 86 ? -26.026 1.993 23.589 1.00 82.69 86 LEU A CA 1
ATOM 658 C C . LEU A 1 86 ? -27.475 2.419 23.781 1.00 82.69 86 LEU A C 1
ATOM 660 O O . LEU A 1 86 ? -28.115 2.897 22.846 1.00 82.69 86 LEU A O 1
ATOM 664 N N . HIS A 1 87 ? -27.954 2.326 25.016 1.00 84.94 87 HIS A N 1
ATOM 665 C CA . HIS A 1 87 ? -29.257 2.835 25.417 1.00 84.94 87 HIS A CA 1
ATOM 666 C C . HIS A 1 87 ? -29.108 3.926 26.477 1.00 84.94 87 HIS A C 1
ATOM 668 O O . HIS A 1 87 ? -28.156 3.963 27.262 1.00 84.94 87 HIS A O 1
ATOM 674 N N . LYS A 1 88 ? -30.058 4.861 26.464 1.00 91.12 88 LYS A N 1
ATOM 675 C CA . LYS A 1 88 ? -30.102 6.001 27.377 1.00 91.12 88 LYS A CA 1
ATOM 676 C C . LYS A 1 88 ? -30.807 5.589 28.668 1.00 91.12 88 LYS A C 1
ATOM 678 O O . LYS A 1 88 ? -31.953 5.153 28.630 1.00 91.12 88 LYS A O 1
ATOM 683 N N . ILE A 1 89 ? -30.132 5.748 29.801 1.00 89.88 89 ILE A N 1
ATOM 684 C CA . ILE A 1 89 ? -30.630 5.379 31.130 1.00 89.88 89 ILE A CA 1
ATOM 685 C C . ILE A 1 89 ? -30.528 6.579 32.064 1.00 89.88 89 ILE A C 1
ATOM 687 O O . ILE A 1 89 ? -29.565 7.345 32.009 1.00 89.88 89 ILE A O 1
ATOM 691 N N . THR A 1 90 ? -31.499 6.715 32.960 1.00 91.44 90 THR A N 1
ATOM 692 C CA . THR A 1 90 ? -31.467 7.688 34.054 1.00 91.44 90 THR A CA 1
ATOM 693 C C . THR A 1 90 ? -31.064 6.987 35.346 1.00 91.44 90 THR A C 1
ATOM 695 O O . THR A 1 90 ? -31.728 6.049 35.783 1.00 91.44 90 THR A O 1
ATOM 698 N N . CYS A 1 91 ? -29.972 7.440 35.965 1.00 91.44 91 CYS A N 1
ATOM 699 C CA . CYS A 1 91 ? -29.485 6.898 37.228 1.00 91.44 91 CYS A CA 1
ATOM 700 C C . CYS A 1 91 ? -30.519 7.109 38.339 1.00 91.44 91 CYS A C 1
ATOM 702 O O . CYS A 1 91 ? -30.859 8.251 38.650 1.00 91.44 91 CYS A O 1
ATOM 704 N N . LYS A 1 92 ? -30.949 6.034 39.006 1.00 91.00 92 LYS A N 1
ATOM 705 C CA . LYS A 1 92 ? -31.893 6.132 40.134 1.00 91.00 92 LYS A CA 1
ATOM 706 C C . LYS A 1 92 ? -31.326 6.857 41.362 1.00 91.00 92 LYS A C 1
ATOM 708 O O . LYS A 1 92 ? -32.098 7.400 42.139 1.00 91.00 92 LYS A O 1
ATOM 713 N N . LYS A 1 93 ? -29.998 6.879 41.542 1.00 89.44 93 LYS A N 1
ATOM 714 C CA . LYS A 1 93 ? -29.346 7.475 42.726 1.00 89.44 93 LYS A CA 1
ATOM 715 C C . LYS A 1 93 ? -29.105 8.980 42.588 1.00 89.44 93 LYS A C 1
ATOM 717 O O . LYS A 1 93 ? -29.362 9.722 43.523 1.00 89.44 93 LYS A O 1
ATOM 722 N N . CYS A 1 94 ? -28.595 9.435 41.443 1.00 91.44 94 CYS A N 1
ATOM 723 C CA . CYS A 1 94 ? -28.218 10.843 41.242 1.00 91.44 94 CYS A CA 1
ATOM 724 C C . CYS A 1 94 ? -29.014 11.560 40.143 1.00 91.44 94 CYS A C 1
ATOM 726 O O . CYS A 1 94 ? -28.715 12.710 39.834 1.00 91.44 94 CYS A O 1
ATOM 728 N N . GLY A 1 95 ? -29.970 10.887 39.496 1.00 87.94 95 GLY A N 1
ATOM 729 C CA . GLY A 1 95 ? -30.816 11.464 38.445 1.00 87.94 95 GLY A CA 1
ATOM 730 C C . GLY A 1 95 ? -30.102 11.764 37.122 1.00 87.94 95 GLY A C 1
ATOM 731 O O . GLY A 1 95 ? -30.742 12.180 36.158 1.00 87.94 95 GLY A O 1
ATOM 732 N N . LYS A 1 96 ? -28.782 11.548 37.030 1.00 89.75 96 LYS A N 1
ATOM 733 C CA . LYS A 1 96 ? -28.017 11.806 35.802 1.00 89.75 96 LYS A CA 1
ATOM 734 C C . LYS A 1 96 ? -28.442 10.849 34.699 1.00 89.75 96 LYS A C 1
ATOM 736 O O . LYS A 1 96 ? -28.523 9.641 34.913 1.00 89.75 96 LYS A O 1
ATOM 741 N N . THR A 1 97 ? -28.661 11.395 33.511 1.00 90.12 97 THR A N 1
ATOM 742 C CA . THR A 1 97 ? -28.961 10.604 32.319 1.00 90.12 97 THR A CA 1
ATOM 743 C C . THR A 1 97 ? -27.681 10.332 31.535 1.00 90.12 97 THR A C 1
ATOM 745 O O . THR A 1 97 ? -26.927 11.262 31.255 1.00 90.12 97 THR A O 1
ATOM 748 N N . PHE A 1 98 ? -27.426 9.073 31.188 1.00 89.38 98 PHE A N 1
ATOM 749 C CA . PHE A 1 98 ? -26.197 8.628 30.533 1.00 89.38 98 PHE A CA 1
ATOM 750 C C . PHE A 1 98 ? -26.482 7.540 29.492 1.00 89.38 98 PHE A C 1
ATOM 752 O O . PHE A 1 98 ? -27.534 6.903 29.513 1.00 89.38 98 PHE A O 1
ATOM 759 N N . TRP A 1 99 ? -25.550 7.352 28.561 1.00 87.81 99 TRP A N 1
ATOM 760 C CA . TRP A 1 99 ? -25.611 6.299 27.549 1.00 87.81 99 TRP A CA 1
ATOM 761 C C . TRP A 1 99 ? -24.669 5.176 27.956 1.00 87.81 99 TRP A C 1
ATOM 763 O O . TRP A 1 99 ? -23.507 5.435 28.267 1.00 87.81 99 TRP A O 1
ATOM 773 N N . THR A 1 100 ? -25.154 3.943 27.970 1.00 83.31 100 THR A N 1
ATOM 774 C CA . THR A 1 100 ? -24.330 2.780 28.303 1.00 83.31 100 THR A CA 1
ATOM 775 C C . THR A 1 100 ? -24.788 1.556 27.521 1.00 83.31 100 THR A C 1
ATOM 777 O O . THR A 1 100 ? -25.919 1.505 27.041 1.00 83.31 100 THR A O 1
ATOM 780 N N . ASN A 1 101 ? -23.887 0.588 27.382 1.00 83.75 101 ASN A N 1
ATOM 781 C CA . ASN A 1 101 ? -24.178 -0.757 26.888 1.00 83.75 101 ASN A CA 1
ATOM 782 C C . ASN A 1 101 ? -24.390 -1.766 28.035 1.00 83.75 101 ASN A C 1
ATOM 784 O O . ASN A 1 101 ? -24.571 -2.954 27.781 1.00 83.75 101 ASN A O 1
ATOM 788 N N . ARG A 1 102 ? -24.297 -1.311 29.293 1.00 78.06 102 ARG A N 1
ATOM 789 C CA . ARG A 1 102 ? -24.466 -2.122 30.503 1.00 78.06 102 ARG A CA 1
ATOM 790 C C . ARG A 1 102 ? -25.924 -2.098 30.953 1.00 78.06 102 ARG A C 1
ATOM 792 O O . ARG A 1 102 ? -26.519 -1.029 31.073 1.00 78.06 102 ARG A O 1
ATOM 799 N N . GLU A 1 103 ? -26.447 -3.258 31.336 1.00 80.56 103 GLU A N 1
ATOM 800 C CA . GLU A 1 103 ? -27.759 -3.408 31.976 1.00 80.56 103 GLU A CA 1
ATOM 801 C C . GLU A 1 103 ? -27.737 -2.909 33.435 1.00 80.56 103 GLU A C 1
ATOM 803 O O . GLU A 1 103 ? -27.869 -3.679 34.382 1.00 80.56 103 GLU A O 1
ATOM 808 N N . SER A 1 104 ? -27.521 -1.606 33.644 1.00 81.69 104 SER A N 1
ATOM 809 C CA . SER A 1 104 ? -27.524 -1.001 34.978 1.00 81.69 104 SER A CA 1
ATOM 810 C C . SER A 1 104 ? -28.380 0.249 35.054 1.00 81.69 104 SER A C 1
ATOM 812 O O . SER A 1 104 ? -28.315 1.132 34.206 1.00 81.69 104 SER A O 1
ATOM 814 N N . THR A 1 105 ? -29.151 0.360 36.135 1.00 83.69 105 THR A N 1
ATOM 815 C CA . THR A 1 105 ? -29.956 1.547 36.450 1.00 83.69 105 THR A CA 1
ATOM 816 C C . THR A 1 105 ? -29.196 2.603 37.260 1.00 83.69 105 THR A C 1
ATOM 818 O O . THR A 1 105 ? -29.794 3.589 37.697 1.00 83.69 105 THR A O 1
ATOM 821 N N . LEU A 1 106 ? -27.900 2.396 37.509 1.00 87.75 106 LEU A N 1
ATOM 822 C CA . LEU A 1 106 ? -27.022 3.312 38.236 1.00 87.75 106 LEU A CA 1
ATOM 823 C C . LEU A 1 106 ? -25.893 3.794 37.320 1.00 87.75 106 LEU A C 1
ATOM 825 O O . LEU A 1 106 ? -25.390 3.048 36.487 1.00 87.75 106 LEU A O 1
ATOM 829 N N . CYS A 1 107 ? -25.485 5.057 37.460 1.00 86.56 107 CYS A N 1
ATOM 830 C CA . CYS A 1 107 ? -24.303 5.541 36.751 1.00 86.56 107 CYS A CA 1
ATOM 831 C C . CYS A 1 107 ? -23.026 4.965 37.377 1.00 86.56 107 CYS A C 1
ATOM 833 O O . CYS A 1 107 ? -23.011 4.639 38.564 1.00 86.56 107 CYS A O 1
ATOM 835 N N . PHE A 1 108 ? -21.943 4.921 36.600 1.00 85.00 108 PHE A N 1
ATOM 836 C CA . PHE A 1 108 ? -20.665 4.328 37.010 1.00 85.00 108 PHE A CA 1
ATOM 837 C C . PHE A 1 108 ? -20.160 4.840 38.371 1.00 85.00 108 PHE A C 1
ATOM 839 O O . PHE A 1 108 ? -19.787 4.049 39.226 1.00 85.00 108 PHE A O 1
ATOM 846 N N . SER A 1 109 ? -20.244 6.150 38.626 1.00 84.56 109 SER A N 1
ATOM 847 C CA . SER A 1 109 ? -19.842 6.735 39.915 1.00 84.56 109 SER A CA 1
ATOM 848 C C . SER A 1 109 ? -20.716 6.265 41.084 1.00 84.56 109 SER A C 1
ATOM 850 O O . SER A 1 109 ? -20.227 6.031 42.183 1.00 84.56 109 SER A O 1
ATOM 852 N N . CYS A 1 110 ? -22.022 6.115 40.855 1.00 86.69 110 CYS A N 1
ATOM 853 C CA . CYS A 1 110 ? -22.959 5.688 41.889 1.00 86.69 110 CYS A CA 1
ATOM 854 C C . CYS A 1 110 ? -22.848 4.198 42.214 1.00 86.69 110 CYS A C 1
ATOM 856 O O . CYS A 1 110 ? -23.127 3.838 43.356 1.00 86.69 110 CYS A O 1
ATOM 858 N N . GLU A 1 111 ? -22.459 3.370 41.239 1.00 83.31 111 GLU A N 1
ATOM 859 C CA . GLU A 1 111 ? -22.122 1.958 41.452 1.00 83.31 111 GLU A CA 1
ATOM 860 C C . GLU A 1 111 ? -20.858 1.808 42.304 1.00 83.31 111 GLU A C 1
ATOM 862 O O . GLU A 1 111 ? -20.837 1.019 43.244 1.00 83.31 111 GLU A O 1
ATOM 867 N N . THR A 1 112 ? -19.813 2.594 42.025 1.00 79.88 112 THR A N 1
ATOM 868 C CA . THR A 1 112 ? -18.537 2.500 42.753 1.00 79.88 112 THR A CA 1
ATOM 869 C C . THR A 1 112 ? -18.635 2.949 44.215 1.00 79.88 112 THR A C 1
ATOM 871 O O . THR A 1 112 ? -17.902 2.438 45.060 1.00 79.88 112 THR A O 1
ATOM 874 N N . ASP A 1 113 ? -19.581 3.837 44.541 1.00 66.62 113 ASP A N 1
ATOM 875 C CA . ASP A 1 113 ? -19.878 4.279 45.914 1.00 66.62 113 ASP A CA 1
ATOM 876 C C . ASP A 1 113 ? -20.444 3.166 46.822 1.00 66.62 113 ASP A C 1
ATOM 878 O O . ASP A 1 113 ? -20.416 3.292 48.043 1.00 66.62 113 ASP A O 1
ATOM 882 N N . THR A 1 114 ? -20.964 2.066 46.265 1.00 57.84 114 THR A N 1
ATOM 883 C CA . THR A 1 114 ? -21.497 0.928 47.045 1.00 57.84 114 THR A CA 1
ATOM 884 C C . THR A 1 114 ? -20.402 -0.069 47.452 1.00 57.84 114 THR A C 1
ATOM 886 O O . THR A 1 114 ? -20.697 -1.150 47.946 1.00 57.84 114 THR A O 1
ATOM 889 N N . SER A 1 115 ? -19.124 0.290 47.302 1.00 51.94 115 SER A N 1
ATOM 890 C CA . SER A 1 115 ? -17.986 -0.549 47.721 1.00 51.94 115 SER A CA 1
ATOM 891 C C . SER A 1 115 ? -17.612 -0.392 49.206 1.00 51.94 115 SER A C 1
ATOM 893 O O . SER A 1 115 ? -16.592 -0.920 49.631 1.00 51.94 115 SER A O 1
ATOM 895 N N . HIS A 1 116 ? -18.427 0.309 50.005 1.00 49.44 116 HIS A N 1
ATOM 896 C CA . HIS A 1 116 ? -18.268 0.401 51.468 1.00 49.44 116 HIS A CA 1
ATOM 897 C C . HIS A 1 116 ? -19.479 -0.125 52.260 1.00 49.44 116 HIS A C 1
ATOM 899 O O . HIS A 1 116 ? -19.669 0.232 53.421 1.00 49.44 116 HIS A O 1
ATOM 905 N N . ALA A 1 117 ? -20.288 -1.015 51.677 1.00 44.47 117 ALA A N 1
ATOM 906 C CA . ALA A 1 117 ? -21.184 -1.855 52.469 1.00 44.47 117 ALA A CA 1
ATOM 907 C C . ALA A 1 117 ? -20.416 -3.102 52.939 1.00 44.47 117 ALA A C 1
ATOM 909 O O . ALA A 1 117 ? -20.286 -4.091 52.223 1.00 44.47 117 ALA A O 1
ATOM 910 N N . ILE A 1 118 ? -19.854 -2.960 54.139 1.00 48.75 118 ILE A N 1
ATOM 911 C CA . ILE A 1 118 ? -19.434 -3.981 55.108 1.00 48.75 118 ILE A CA 1
ATOM 912 C C . ILE A 1 118 ? -20.040 -5.365 54.814 1.00 48.75 118 ILE A C 1
ATOM 914 O O . ILE A 1 118 ? -21.260 -5.507 54.781 1.00 48.75 118 ILE A O 1
ATOM 918 N N . GLN A 1 119 ? -19.195 -6.392 54.689 1.00 43.91 119 GLN A N 1
ATOM 919 C CA . GLN A 1 119 ? -19.620 -7.772 54.920 1.00 43.91 119 GLN A CA 1
ATOM 920 C C . GLN A 1 119 ? -19.684 -8.000 56.438 1.00 43.91 119 GLN A C 1
ATOM 922 O O . GLN A 1 119 ? -18.636 -7.925 57.082 1.00 43.91 119 GLN A O 1
ATOM 927 N N . PRO A 1 120 ? -20.855 -8.232 57.060 1.00 49.66 120 PRO A N 1
ATOM 928 C CA . PRO A 1 120 ? -20.882 -8.758 58.413 1.00 49.66 120 PRO A CA 1
ATOM 929 C C . PRO A 1 120 ? -20.534 -10.252 58.370 1.00 49.66 120 PRO A C 1
ATOM 931 O O . PRO A 1 120 ? -21.247 -11.050 57.773 1.00 49.66 120 PRO A O 1
ATOM 934 N N . ASN A 1 121 ? -19.397 -10.570 58.987 1.00 49.16 121 ASN A N 1
ATOM 935 C CA . ASN A 1 121 ? -18.928 -11.865 59.482 1.00 49.16 121 ASN A CA 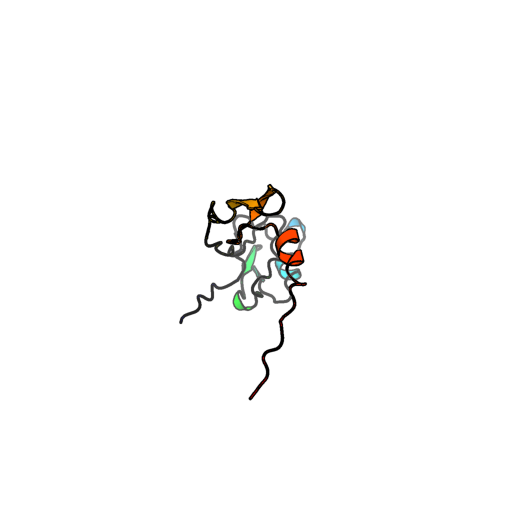1
ATOM 936 C C . ASN A 1 121 ? -19.939 -13.030 59.432 1.00 49.16 121 ASN A C 1
ATOM 938 O O . ASN A 1 121 ? -20.922 -13.035 60.173 1.00 49.16 121 ASN A O 1
ATOM 942 N N . GLU A 1 122 ? -19.606 -14.072 58.670 1.00 39.25 122 GLU A N 1
ATOM 943 C CA . GLU A 1 122 ? -20.158 -15.420 58.841 1.00 39.25 122 GLU A CA 1
ATOM 944 C C . GLU A 1 122 ? -19.212 -16.215 59.770 1.00 39.25 122 GLU A C 1
ATOM 946 O O . GLU A 1 122 ? -18.028 -16.348 59.446 1.00 39.25 122 GLU A O 1
ATOM 951 N N . PRO A 1 123 ? -19.653 -16.691 60.952 1.00 52.62 123 PRO A N 1
ATOM 952 C CA . PRO A 1 123 ? -18.836 -17.548 61.804 1.00 52.62 123 PRO A CA 1
ATOM 953 C C . PRO A 1 123 ? -18.831 -18.975 61.244 1.00 52.62 123 PRO A C 1
ATOM 955 O O . PRO A 1 123 ? -19.877 -19.612 61.136 1.00 52.62 123 PRO A O 1
ATOM 958 N N . GLN A 1 124 ? -17.647 -19.478 60.893 1.00 53.47 124 GLN A N 1
ATOM 959 C CA . GLN A 1 124 ? -17.467 -20.875 60.502 1.00 53.47 124 GLN A CA 1
ATOM 960 C C . GLN A 1 124 ? -17.596 -21.768 61.743 1.00 53.47 124 GLN A C 1
ATOM 962 O O . GLN A 1 124 ? -16.852 -21.599 62.712 1.00 53.47 124 GLN A O 1
ATOM 967 N N . ALA A 1 125 ? -18.589 -22.658 61.696 1.00 50.91 125 ALA A N 1
ATOM 968 C CA . ALA A 1 125 ? -18.826 -23.745 62.642 1.00 50.91 125 ALA A CA 1
ATOM 969 C C . ALA A 1 125 ? -17.872 -24.925 62.408 1.00 50.91 125 ALA A C 1
ATOM 971 O O . ALA A 1 125 ? -17.451 -25.120 61.242 1.00 50.91 125 ALA A O 1
#

pLDDT: mean 80.15, std 15.89, range [39.25, 94.31]

Sequence (125 aa):
MTKACTPWYPTIFPEKCDGCTTYGKPRCVEYCPNSVFAFMNGKALVANPHKCVNGCTACEPICHKKAITFPKPQHIFTSPAKKDLLHKITCKKCGKTFWTNRES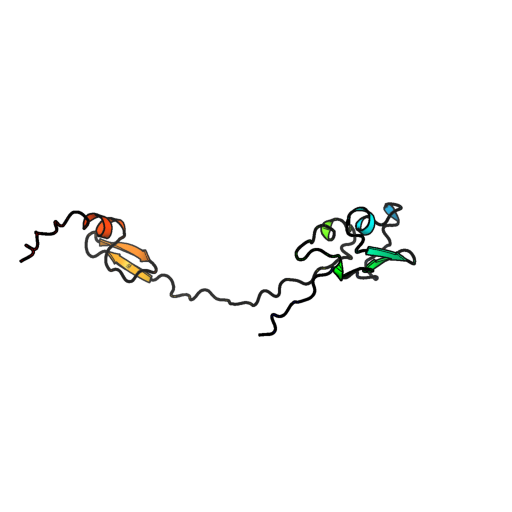TLCFSCETDTSHAIQPNEPQA

Secondary structure (DSSP, 8-state):
----------EE-TTT--TTGGGSS-HHHHH-TT--EEEETTEEEES-GGGSPTT--TTTTT-TT--EEPPPP---------TTS-EEEE-TTT--EEEESS--SS-HHHHHGGGG-----PPP-

Foldseek 3Di:
DPDPPPQKFKDFAQVLFQLPVVPVHDQLCVVDPLNQWDADPSGIDGPHSVSDDPPDPPSQVVDPSSRIDIDDPPPPPPDDDPPPQWDWEQAPPPRDIDIHNDPDNHDPVRVVVVPPPDDPDDDDD